Protein AF-A0A9D9VJA4-F1 (afdb_monomer)

pLDDT: mean 73.22, std 14.7, range [47.88, 96.31]

Mean predicted aligned error: 15.82 Å

Solvent-accessible surface area (backbone atoms only — not comparable to full-atom values): 4663 Å² total; per-residue (Å²): 131,72,62,62,61,52,52,53,52,47,51,52,52,49,53,44,66,70,30,66,65,52,48,52,52,50,52,49,48,53,50,48,52,50,52,52,48,51,49,50,46,50,71,77,47,59,56,81,75,75,62,66,85,38,76,66,56,57,52,53,54,54,51,52,54,50,51,63,67,69,43,67,97,80,69,82,80,132

Structure (mmCIF, N/CA/C/O backbone):
data_AF-A0A9D9VJA4-F1
#
_entry.id   AF-A0A9D9VJA4-F1
#
loop_
_atom_site.group_PDB
_atom_site.id
_atom_site.type_symbol
_atom_site.label_atom_id
_atom_site.label_alt_id
_atom_site.label_comp_id
_atom_site.label_asym_id
_atom_site.label_entity_id
_atom_site.label_seq_id
_atom_site.pdbx_PDB_ins_code
_atom_site.Cartn_x
_atom_site.Cartn_y
_atom_site.Cartn_z
_atom_site.occupancy
_atom_site.B_iso_or_equiv
_atom_site.auth_seq_id
_atom_site.auth_comp_id
_atom_site.auth_asym_id
_atom_site.auth_atom_id
_atom_site.pdbx_PDB_model_num
ATOM 1 N N . MET A 1 1 ? -8.616 -18.129 27.949 1.00 58.19 1 MET A N 1
ATOM 2 C CA . MET A 1 1 ? -7.660 -17.141 27.389 1.00 58.19 1 MET A CA 1
ATOM 3 C C . MET A 1 1 ? -7.763 -16.940 25.867 1.00 58.19 1 MET A C 1
ATOM 5 O O . MET A 1 1 ? -6.936 -16.235 25.313 1.00 58.19 1 MET A O 1
ATOM 9 N N . LYS A 1 2 ? -8.759 -17.503 25.158 1.00 59.53 2 LYS A N 1
ATOM 10 C CA . LYS A 1 2 ? -8.909 -17.304 23.699 1.00 59.53 2 LYS A CA 1
ATOM 11 C C . LYS A 1 2 ? -9.681 -16.023 23.328 1.00 59.53 2 LYS A C 1
ATOM 13 O O . LYS A 1 2 ? -9.523 -15.512 22.228 1.00 59.53 2 LYS A O 1
ATOM 18 N N . ASN A 1 3 ? -10.461 -15.468 24.257 1.00 71.69 3 ASN A N 1
ATOM 19 C CA . ASN A 1 3 ? -11.384 -14.364 23.975 1.00 71.69 3 ASN A CA 1
ATOM 20 C C . ASN A 1 3 ? -10.730 -12.974 23.959 1.00 71.69 3 ASN A C 1
ATOM 22 O O . ASN A 1 3 ? -11.242 -12.080 23.294 1.00 71.69 3 ASN A O 1
ATOM 26 N N . THR A 1 4 ? -9.598 -12.775 24.638 1.00 80.44 4 THR A N 1
ATOM 27 C CA . THR A 1 4 ? -8.936 -11.460 24.705 1.00 80.44 4 THR A CA 1
ATOM 28 C C . THR A 1 4 ? -8.335 -11.063 23.357 1.00 80.44 4 THR A C 1
ATOM 30 O O . THR A 1 4 ? -8.499 -9.931 22.919 1.00 80.44 4 THR A O 1
ATOM 33 N N . LEU A 1 5 ? -7.717 -12.016 22.652 1.00 83.62 5 LEU A N 1
ATOM 34 C CA . LEU A 1 5 ? -7.192 -11.808 21.298 1.00 83.62 5 LEU A CA 1
ATOM 35 C C . LEU A 1 5 ? -8.307 -11.496 20.295 1.00 83.62 5 LEU A C 1
ATOM 37 O O . LEU A 1 5 ? -8.157 -10.595 19.475 1.00 83.62 5 LEU A O 1
ATOM 41 N N . VAL A 1 6 ? -9.441 -12.195 20.400 1.00 83.56 6 VAL A N 1
ATOM 42 C CA . VAL A 1 6 ? -10.617 -11.937 19.555 1.00 83.56 6 VAL A CA 1
ATOM 43 C C . VAL A 1 6 ? -11.171 -10.538 19.821 1.00 83.56 6 VAL A C 1
ATOM 45 O O . VAL A 1 6 ? -11.450 -9.822 18.870 1.00 83.56 6 VAL A O 1
ATOM 48 N N . SER A 1 7 ? -11.245 -10.113 21.087 1.00 83.00 7 SER A N 1
ATOM 49 C CA . SER A 1 7 ? -11.703 -8.768 21.457 1.00 83.00 7 SER A CA 1
ATOM 50 C C . SER A 1 7 ? -10.791 -7.657 20.926 1.00 83.00 7 SER A C 1
ATOM 52 O O . SER A 1 7 ? -11.280 -6.612 20.501 1.00 83.00 7 SER A O 1
ATOM 54 N N . ILE A 1 8 ? -9.470 -7.863 20.954 1.00 85.75 8 ILE A N 1
ATOM 55 C CA . ILE A 1 8 ? -8.490 -6.904 20.422 1.00 85.75 8 ILE A CA 1
ATOM 56 C C . ILE A 1 8 ? -8.602 -6.831 18.894 1.00 85.75 8 ILE A C 1
ATOM 58 O O . ILE A 1 8 ? -8.604 -5.742 18.322 1.00 85.75 8 ILE A O 1
ATOM 62 N N . TRP A 1 9 ? -8.759 -7.984 18.239 1.00 88.69 9 TRP A N 1
ATOM 63 C CA . TRP A 1 9 ? -8.966 -8.075 16.796 1.00 88.69 9 TRP A CA 1
ATOM 64 C C . TRP A 1 9 ? -10.244 -7.360 16.352 1.00 88.69 9 TRP A C 1
ATOM 66 O O . TRP A 1 9 ? -10.203 -6.548 15.429 1.00 88.69 9 TRP A O 1
ATOM 76 N N . THR A 1 10 ? -11.368 -7.605 17.034 1.00 84.06 10 THR A N 1
ATOM 77 C CA . THR A 1 10 ? -12.636 -6.932 16.731 1.00 84.06 10 THR A CA 1
ATOM 78 C C . THR A 1 10 ? -12.544 -5.441 16.986 1.00 84.06 10 THR A C 1
ATOM 80 O O . THR A 1 10 ? -12.983 -4.689 16.134 1.00 84.06 10 THR A O 1
ATOM 83 N N . PHE A 1 11 ? -11.911 -4.986 18.071 1.00 84.69 11 PHE A N 1
ATOM 84 C CA . PHE A 1 11 ? -11.742 -3.553 18.333 1.00 84.69 11 PHE A CA 1
ATOM 85 C C . PHE A 1 11 ? -10.926 -2.850 17.237 1.00 84.69 11 PHE A C 1
ATOM 87 O O . PHE A 1 11 ? -11.296 -1.764 16.793 1.00 84.69 11 PHE A O 1
ATOM 94 N N . TYR A 1 12 ? -9.856 -3.486 16.747 1.00 84.44 12 TYR A N 1
ATOM 95 C CA . TYR A 1 12 ? -9.048 -2.946 15.652 1.00 84.44 12 TYR A CA 1
ATOM 96 C C . TYR A 1 12 ? -9.835 -2.892 14.334 1.00 84.44 12 TYR A C 1
ATOM 98 O O . TYR A 1 12 ? -9.810 -1.877 13.643 1.00 84.44 12 TYR A O 1
ATOM 106 N N . LEU A 1 13 ? -10.596 -3.944 14.013 1.00 84.38 13 LEU A N 1
ATOM 107 C CA . LEU A 1 13 ? -11.491 -3.987 12.850 1.00 84.38 13 LEU A CA 1
ATOM 108 C C . LEU A 1 13 ? -12.632 -2.968 12.942 1.00 84.38 13 LEU A C 1
ATOM 110 O O . LEU A 1 13 ? -12.945 -2.309 11.953 1.00 84.38 13 LEU A O 1
ATOM 114 N N . GLU A 1 14 ? -13.250 -2.830 14.113 1.00 81.00 14 GLU A N 1
ATOM 115 C CA . GLU A 1 14 ? -14.357 -1.909 14.377 1.00 81.00 14 GLU A CA 1
ATOM 116 C C . GLU A 1 14 ? -13.880 -0.456 14.294 1.00 81.00 14 GLU A C 1
ATOM 118 O O . GLU A 1 14 ? -14.506 0.352 13.612 1.00 81.00 14 GLU A O 1
ATOM 123 N N . GLY A 1 15 ? -12.738 -0.134 14.912 1.00 79.94 15 GLY A N 1
ATOM 124 C CA . GLY A 1 15 ? -12.115 1.189 14.845 1.00 79.94 15 GLY A CA 1
ATOM 125 C C . GLY A 1 15 ? -11.656 1.542 13.430 1.00 79.94 15 GLY A C 1
ATOM 126 O O . GLY A 1 15 ? -11.917 2.639 12.940 1.00 79.94 15 GLY A O 1
ATOM 127 N N . PHE A 1 16 ? -11.057 0.586 12.720 1.00 77.69 16 PHE A N 1
ATOM 128 C CA . PHE A 1 16 ? -10.656 0.764 11.327 1.00 77.69 16 PHE A CA 1
ATOM 129 C C . PHE A 1 16 ? -11.859 0.957 10.388 1.00 77.69 16 PHE A C 1
ATOM 131 O O . PHE A 1 16 ? -11.811 1.767 9.462 1.00 77.69 16 PHE A O 1
ATOM 138 N N . ARG A 1 17 ? -12.970 0.251 10.636 1.00 74.81 17 ARG A N 1
ATOM 139 C CA . ARG A 1 17 ? -14.198 0.342 9.835 1.00 74.81 17 ARG A CA 1
ATOM 140 C C . ARG A 1 17 ? -15.026 1.589 10.155 1.00 74.81 17 ARG A C 1
ATOM 142 O O . ARG A 1 17 ? -15.613 2.158 9.232 1.00 74.81 17 ARG A O 1
ATOM 149 N N . SER A 1 18 ? -15.079 2.033 11.412 1.00 78.94 18 SER A N 1
ATOM 150 C CA . SER A 1 18 ? -15.824 3.238 11.815 1.00 78.94 18 SER A CA 1
ATOM 151 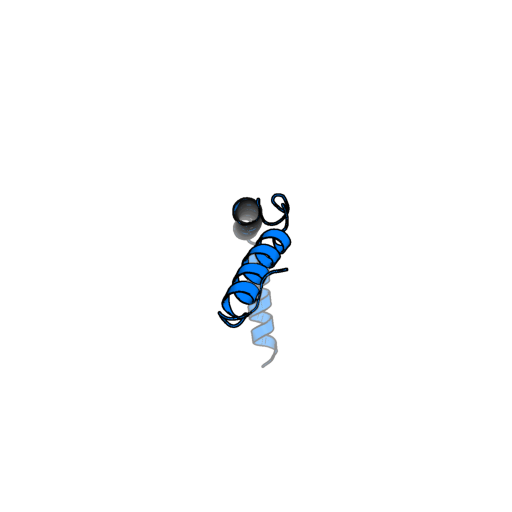C C . SER A 1 18 ? -15.152 4.531 11.341 1.00 78.94 18 SER A C 1
ATOM 153 O O . SER A 1 18 ? -15.828 5.537 11.129 1.00 78.94 18 SER A O 1
ATOM 155 N N . MET A 1 19 ? -13.844 4.496 11.067 1.00 79.69 19 MET A N 1
ATOM 156 C CA . MET A 1 19 ? -13.104 5.630 10.523 1.00 79.69 19 MET A CA 1
ATOM 157 C C . MET A 1 19 ? -13.250 5.738 9.000 1.00 79.69 19 MET A C 1
ATOM 159 O O . MET A 1 19 ? -12.692 4.956 8.227 1.00 79.69 19 MET A O 1
ATOM 163 N N . THR A 1 20 ? -13.946 6.777 8.542 1.00 78.38 20 THR A N 1
ATOM 164 C CA . THR A 1 20 ? -14.001 7.157 7.119 1.00 78.38 20 THR A CA 1
ATOM 165 C C . THR A 1 20 ? -12.616 7.516 6.579 1.00 78.38 20 THR A C 1
ATOM 167 O O . THR A 1 20 ? -12.255 7.090 5.486 1.00 78.38 20 THR A O 1
ATOM 170 N N . LEU A 1 21 ? -11.799 8.208 7.383 1.00 81.50 21 LEU A N 1
ATOM 171 C CA . LEU A 1 21 ? -10.407 8.530 7.057 1.00 81.50 21 LEU A CA 1
ATOM 172 C C . LEU A 1 21 ? -9.549 7.272 6.876 1.00 81.50 21 LEU A C 1
ATOM 174 O O . LEU A 1 21 ? -8.821 7.182 5.893 1.00 81.50 21 LEU A O 1
ATOM 178 N N . GLY A 1 22 ? -9.666 6.287 7.774 1.00 85.31 22 GLY A N 1
ATOM 179 C CA . GLY A 1 22 ? -8.909 5.031 7.711 1.00 85.31 22 GLY A CA 1
ATOM 180 C C . GLY A 1 22 ? -9.212 4.223 6.448 1.00 85.31 22 GLY A C 1
ATOM 181 O O . GLY A 1 22 ? -8.289 3.774 5.769 1.00 85.31 22 GLY A O 1
ATOM 182 N N . ARG A 1 23 ? -10.494 4.129 6.068 1.00 83.44 23 ARG A N 1
ATOM 183 C CA . ARG A 1 23 ? -10.909 3.522 4.793 1.00 83.44 23 ARG A CA 1
ATOM 184 C C . ARG A 1 23 ? -10.313 4.246 3.590 1.00 83.44 23 ARG A C 1
ATOM 186 O O . ARG A 1 23 ? -9.754 3.592 2.715 1.00 83.44 23 ARG A O 1
ATOM 193 N N . THR A 1 24 ? -10.388 5.575 3.559 1.00 89.75 24 THR A N 1
ATOM 194 C CA . THR A 1 24 ? -9.815 6.379 2.468 1.00 89.75 24 THR A CA 1
ATOM 195 C C . THR A 1 24 ? -8.299 6.202 2.376 1.00 89.75 24 THR A C 1
ATOM 197 O O . THR A 1 24 ? -7.776 5.963 1.293 1.00 89.75 24 THR A O 1
ATOM 200 N N . LEU A 1 25 ? -7.589 6.246 3.505 1.00 90.06 25 LEU A N 1
ATOM 201 C CA . LEU A 1 25 ? -6.142 6.020 3.584 1.00 90.06 25 LEU A CA 1
ATOM 202 C C . LEU A 1 25 ? -5.745 4.630 3.084 1.00 90.06 25 LEU A C 1
ATOM 204 O O . LEU A 1 25 ? -4.790 4.498 2.322 1.00 90.06 25 LEU A O 1
ATOM 208 N N . TRP A 1 26 ? -6.491 3.596 3.465 1.00 90.62 26 TRP A N 1
ATOM 209 C CA . TRP A 1 26 ? -6.245 2.235 3.000 1.00 90.62 26 TRP A CA 1
ATOM 210 C C . TRP A 1 26 ? -6.468 2.105 1.497 1.00 90.62 26 TRP A C 1
ATOM 212 O O . TRP A 1 26 ? -5.614 1.569 0.801 1.00 90.62 26 TRP A O 1
ATOM 222 N N . VAL A 1 27 ? -7.550 2.682 0.968 1.00 92.12 27 VAL A N 1
ATOM 223 C CA . VAL A 1 27 ? -7.794 2.745 -0.480 1.00 92.12 27 VAL A CA 1
ATOM 224 C C . VAL A 1 27 ? -6.651 3.468 -1.197 1.00 92.12 27 VAL A C 1
ATOM 226 O O . VAL A 1 27 ? -6.168 2.973 -2.212 1.00 92.12 27 VAL A O 1
ATOM 229 N N . ILE A 1 28 ? -6.146 4.578 -0.650 1.00 94.88 28 ILE A N 1
ATOM 230 C CA . ILE A 1 28 ? -4.976 5.284 -1.195 1.00 94.88 28 ILE A CA 1
ATOM 231 C C . ILE A 1 28 ? -3.735 4.386 -1.187 1.00 94.88 28 ILE A C 1
ATOM 233 O O . ILE A 1 28 ? -3.015 4.353 -2.182 1.00 94.88 28 ILE A O 1
ATOM 237 N N . ILE A 1 29 ? -3.479 3.641 -0.106 1.00 94.38 29 ILE A N 1
ATOM 238 C CA . ILE A 1 29 ? -2.365 2.684 -0.036 1.00 94.38 29 ILE A CA 1
ATOM 239 C C . ILE A 1 29 ? -2.524 1.605 -1.110 1.00 94.38 29 ILE A C 1
ATOM 241 O O . ILE A 1 29 ? -1.571 1.346 -1.837 1.00 94.38 29 ILE A O 1
ATOM 245 N N . PHE A 1 30 ? -3.714 1.024 -1.273 1.00 95.56 30 PHE A N 1
ATOM 246 C CA . PHE A 1 30 ? -3.986 0.025 -2.311 1.00 95.56 30 PHE A CA 1
ATOM 247 C C . PHE A 1 30 ? -3.773 0.571 -3.719 1.00 95.56 30 PHE A C 1
ATOM 249 O O . PHE A 1 30 ? -3.091 -0.057 -4.525 1.00 95.56 30 PHE A O 1
ATOM 256 N N . ILE A 1 31 ? -4.306 1.758 -4.006 1.00 96.31 31 ILE A N 1
ATOM 257 C CA . ILE A 1 31 ? -4.128 2.435 -5.293 1.00 96.31 31 ILE A CA 1
ATOM 258 C C . ILE A 1 31 ? -2.648 2.718 -5.535 1.00 96.31 31 ILE A C 1
ATOM 260 O O . ILE A 1 31 ? -2.131 2.422 -6.608 1.00 96.31 31 ILE A O 1
ATOM 264 N N . LYS A 1 32 ? -1.939 3.252 -4.537 1.00 94.00 32 LYS A N 1
ATOM 265 C CA . LYS A 1 32 ? -0.515 3.561 -4.652 1.00 94.00 32 LYS A CA 1
ATOM 266 C C . LYS A 1 32 ? 0.309 2.300 -4.866 1.00 94.00 32 LYS A C 1
ATOM 268 O O . LYS A 1 32 ? 1.159 2.303 -5.745 1.00 94.00 32 LYS A O 1
ATOM 273 N N . LEU A 1 33 ? 0.033 1.221 -4.137 1.00 95.19 33 LEU A N 1
ATOM 274 C CA . LEU A 1 33 ? 0.681 -0.074 -4.341 1.00 95.19 33 LEU A CA 1
ATOM 275 C C . LEU A 1 33 ? 0.391 -0.633 -5.733 1.00 95.19 33 LEU A C 1
ATOM 277 O O . LEU A 1 33 ? 1.314 -1.113 -6.377 1.00 95.19 33 LEU A O 1
ATOM 281 N N . PHE A 1 34 ? -0.841 -0.524 -6.230 1.00 95.38 34 PHE A N 1
ATOM 282 C CA . PHE A 1 34 ? -1.196 -0.973 -7.575 1.00 95.38 34 PHE A CA 1
ATOM 283 C C . PHE A 1 34 ? -0.482 -0.160 -8.660 1.00 95.38 34 PHE A C 1
ATOM 285 O O . PHE A 1 34 ? 0.122 -0.739 -9.558 1.00 95.38 34 PHE A O 1
ATOM 292 N N . ILE A 1 35 ? -0.493 1.173 -8.560 1.00 94.12 35 ILE A N 1
ATOM 293 C CA . ILE A 1 35 ? 0.185 2.071 -9.505 1.00 94.12 35 ILE A CA 1
ATOM 294 C C . ILE A 1 35 ? 1.701 1.862 -9.446 1.00 94.12 35 ILE A C 1
ATOM 296 O O . ILE A 1 35 ? 2.336 1.706 -10.486 1.00 94.12 35 ILE A O 1
ATOM 300 N N . MET A 1 36 ? 2.291 1.811 -8.248 1.00 90.81 36 MET A N 1
ATOM 301 C CA . MET A 1 36 ? 3.721 1.547 -8.075 1.00 90.81 36 MET A CA 1
ATOM 302 C C . MET A 1 36 ? 4.088 0.169 -8.615 1.00 90.81 36 MET A C 1
ATOM 304 O O . MET A 1 36 ? 5.080 0.052 -9.321 1.00 90.81 36 MET A O 1
ATOM 308 N N . PHE A 1 37 ? 3.282 -0.860 -8.360 1.00 91.25 37 PHE A N 1
ATOM 309 C CA . PHE A 1 37 ? 3.505 -2.192 -8.908 1.00 91.25 37 PHE A CA 1
ATOM 310 C C . PHE A 1 37 ? 3.374 -2.211 -10.429 1.00 91.25 37 PHE A C 1
ATOM 312 O O . PHE A 1 37 ? 4.203 -2.820 -11.086 1.00 91.25 37 PHE A O 1
ATOM 319 N N . ALA A 1 38 ? 2.385 -1.532 -11.011 1.00 89.56 38 ALA A N 1
ATOM 320 C CA . ALA A 1 38 ? 2.202 -1.469 -12.457 1.00 89.56 38 ALA A CA 1
ATOM 321 C C . ALA A 1 38 ? 3.365 -0.746 -13.146 1.00 89.56 38 ALA A C 1
ATOM 323 O O . ALA A 1 38 ? 3.896 -1.256 -14.127 1.00 89.56 38 ALA A O 1
ATOM 324 N N . ILE A 1 39 ? 3.805 0.395 -12.608 1.00 85.81 39 ILE A N 1
ATOM 325 C CA . ILE A 1 39 ? 4.958 1.143 -13.121 1.00 85.81 39 ILE A CA 1
ATOM 326 C C . ILE A 1 39 ? 6.227 0.317 -12.937 1.00 85.81 39 ILE A C 1
ATOM 328 O O . ILE A 1 39 ? 6.906 0.047 -13.915 1.00 85.81 39 ILE A O 1
ATOM 332 N N . LEU A 1 40 ? 6.538 -0.164 -11.731 1.00 85.19 40 LEU A N 1
ATOM 333 C CA . LEU A 1 40 ? 7.710 -1.016 -11.518 1.00 85.19 40 LEU A CA 1
ATOM 334 C C . LEU A 1 40 ? 7.655 -2.255 -12.416 1.00 85.19 40 LEU A C 1
ATOM 336 O O . LEU A 1 40 ? 8.652 -2.598 -13.026 1.00 85.19 40 LEU A O 1
ATOM 340 N N . ARG A 1 41 ? 6.494 -2.885 -12.599 1.00 83.75 41 ARG A N 1
ATOM 341 C CA . ARG A 1 41 ? 6.342 -4.026 -13.504 1.00 83.75 41 ARG A CA 1
ATOM 342 C C . ARG A 1 41 ? 6.606 -3.638 -14.957 1.00 83.75 41 ARG A C 1
ATOM 344 O O . ARG A 1 41 ? 7.324 -4.346 -15.642 1.00 83.75 41 ARG A O 1
ATOM 351 N N . VAL A 1 42 ? 6.058 -2.531 -15.442 1.00 82.94 42 VAL A N 1
ATOM 352 C CA . VAL A 1 42 ? 6.238 -2.095 -16.834 1.00 82.94 42 VAL A CA 1
ATOM 353 C C . VAL A 1 42 ? 7.635 -1.527 -17.082 1.00 82.94 42 VAL A C 1
ATOM 355 O O . VAL A 1 42 ? 8.133 -1.683 -18.182 1.00 82.94 42 VAL A O 1
ATOM 358 N N . PHE A 1 43 ? 8.297 -0.925 -16.091 1.00 79.81 43 PHE A N 1
ATOM 359 C CA . PHE A 1 43 ? 9.649 -0.362 -16.212 1.00 79.81 43 PHE A CA 1
ATOM 360 C C . PHE A 1 43 ? 10.768 -1.370 -15.906 1.00 79.81 43 PHE A C 1
ATOM 362 O O . PHE A 1 43 ? 11.818 -1.308 -16.538 1.00 79.81 43 PHE A O 1
ATOM 369 N N . PHE A 1 44 ? 10.547 -2.338 -15.013 1.00 70.19 44 PHE A N 1
ATOM 370 C CA . PHE A 1 44 ? 11.484 -3.443 -14.761 1.00 70.19 44 PHE A CA 1
ATOM 371 C C . PHE A 1 44 ? 11.254 -4.640 -15.699 1.00 70.19 44 PHE A C 1
ATOM 373 O O . PHE A 1 44 ? 12.199 -5.377 -15.967 1.00 70.19 44 PHE A O 1
ATOM 380 N N . PHE A 1 45 ? 10.047 -4.815 -16.258 1.00 68.06 45 PHE A N 1
ATOM 381 C CA . PHE A 1 45 ? 9.737 -5.847 -17.261 1.00 68.06 45 PHE A CA 1
ATOM 382 C C . PHE A 1 45 ? 9.280 -5.367 -18.666 1.00 68.06 45 PHE A C 1
ATOM 384 O O . PHE A 1 45 ? 8.560 -6.114 -19.327 1.00 68.06 45 PHE A O 1
ATOM 391 N N . PRO A 1 46 ? 9.702 -4.209 -19.215 1.00 64.25 46 PRO A N 1
ATOM 392 C CA . PRO A 1 46 ? 9.317 -3.796 -20.571 1.00 64.25 46 PRO A CA 1
ATOM 393 C C . PRO A 1 46 ? 10.014 -4.642 -21.643 1.00 64.25 46 PRO A C 1
ATOM 395 O O . PRO A 1 46 ? 9.512 -4.788 -22.752 1.00 64.25 46 PRO A O 1
ATOM 398 N N . ASN A 1 47 ? 11.167 -5.230 -21.304 1.00 57.97 47 ASN A N 1
ATOM 399 C CA . ASN A 1 47 ? 12.051 -5.905 -22.253 1.00 57.97 47 ASN A CA 1
ATOM 400 C C . ASN A 1 47 ? 12.183 -7.419 -22.036 1.00 57.97 47 ASN A C 1
ATOM 402 O O . ASN A 1 47 ? 12.813 -8.074 -22.858 1.00 57.97 47 ASN A O 1
ATOM 406 N N . PHE A 1 48 ? 11.575 -7.999 -20.993 1.00 55.59 48 PHE A N 1
ATOM 407 C CA . PHE A 1 48 ? 11.613 -9.457 -20.786 1.00 55.59 48 PHE A CA 1
ATOM 408 C C . PHE A 1 48 ? 10.734 -10.234 -21.782 1.00 55.59 48 PHE A C 1
ATOM 410 O O . PHE A 1 48 ? 10.976 -11.415 -22.001 1.00 55.59 48 PHE A O 1
ATOM 417 N N . LEU A 1 49 ? 9.729 -9.591 -22.393 1.00 57.50 49 LEU A N 1
ATOM 418 C CA . LEU A 1 49 ? 8.804 -10.247 -23.333 1.00 57.50 49 LEU A CA 1
ATOM 419 C C . LEU A 1 49 ? 8.870 -9.703 -24.767 1.00 57.50 49 LEU A C 1
ATOM 421 O O . LEU A 1 49 ? 8.525 -10.431 -25.690 1.00 57.50 49 LEU A O 1
ATOM 425 N N . SER A 1 50 ? 9.307 -8.455 -24.980 1.00 52.88 50 SER A N 1
ATOM 426 C CA . SER A 1 50 ? 9.275 -7.831 -26.316 1.00 52.88 50 SER A CA 1
ATOM 427 C C . SER A 1 50 ? 10.621 -7.806 -27.045 1.00 52.88 50 SER A C 1
ATOM 429 O O . SER A 1 50 ? 10.647 -7.491 -28.229 1.00 52.88 50 SER A O 1
ATOM 431 N N . ASN A 1 51 ? 11.722 -8.162 -26.379 1.00 47.88 51 ASN A N 1
ATOM 432 C CA . ASN A 1 51 ? 13.043 -8.289 -26.997 1.00 47.88 51 ASN A CA 1
ATOM 433 C C . ASN A 1 51 ? 13.584 -9.710 -26.818 1.00 47.88 51 ASN A C 1
ATOM 435 O O . ASN A 1 51 ? 14.684 -9.917 -26.313 1.00 47.88 51 ASN A O 1
ATOM 439 N N . GLN A 1 52 ? 12.823 -10.699 -27.286 1.00 51.34 52 GLN A N 1
ATOM 440 C CA . GLN A 1 52 ? 13.442 -11.913 -27.802 1.00 51.34 52 GLN A CA 1
ATOM 441 C C . GLN A 1 52 ? 13.680 -11.770 -29.318 1.00 51.34 52 GLN A C 1
ATOM 443 O O . GLN A 1 52 ? 12.875 -12.253 -30.106 1.00 51.34 52 GLN A O 1
ATOM 448 N N . PRO A 1 53 ? 14.843 -11.271 -29.769 1.00 49.03 53 PRO A N 1
ATOM 449 C CA . PRO A 1 53 ? 15.710 -12.098 -30.578 1.00 49.03 53 PRO A CA 1
ATOM 450 C C . PRO A 1 53 ? 16.450 -13.015 -29.597 1.00 49.03 53 PRO A C 1
ATOM 452 O O . PRO A 1 53 ? 17.623 -12.825 -29.307 1.00 49.03 53 PRO A O 1
ATOM 455 N N . THR A 1 54 ? 15.708 -13.959 -29.018 1.00 50.41 54 THR A N 1
ATOM 456 C CA . THR A 1 54 ? 16.256 -15.224 -28.542 1.00 50.41 54 THR A CA 1
ATOM 457 C C . THR A 1 54 ? 17.393 -15.073 -27.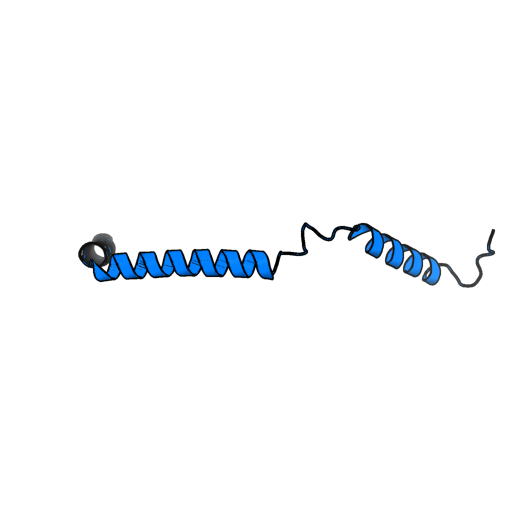509 1.00 50.41 54 THR A C 1
ATOM 459 O O . THR A 1 54 ? 18.569 -14.996 -27.852 1.00 50.41 54 THR A O 1
ATOM 462 N N . GLU A 1 55 ? 17.091 -15.183 -26.209 1.00 51.47 55 GLU A N 1
ATOM 463 C CA . GLU A 1 55 ? 18.120 -15.552 -25.206 1.00 51.47 55 GLU A CA 1
ATOM 464 C C . GLU A 1 55 ? 18.845 -16.858 -25.610 1.00 51.47 55 GLU A C 1
ATOM 466 O O . GLU A 1 55 ? 20.017 -17.065 -25.299 1.00 51.47 55 GLU A O 1
ATOM 471 N N . ALA A 1 56 ? 18.196 -17.694 -26.430 1.00 53.22 56 ALA A N 1
ATOM 472 C CA . ALA A 1 56 ? 18.819 -18.842 -27.084 1.00 53.22 56 ALA A CA 1
ATOM 473 C C . ALA A 1 56 ? 19.869 -18.479 -28.174 1.00 53.22 56 ALA A C 1
ATOM 475 O O . ALA A 1 56 ? 20.700 -19.320 -28.495 1.00 53.22 56 ALA A O 1
ATOM 476 N N . ALA A 1 57 ? 19.924 -17.250 -28.710 1.00 51.88 57 ALA A N 1
ATOM 477 C CA . ALA A 1 57 ? 20.963 -16.829 -29.661 1.00 51.88 57 ALA A CA 1
ATOM 478 C C . ALA A 1 57 ? 22.279 -16.468 -28.954 1.00 51.88 57 ALA A C 1
ATOM 480 O O . ALA A 1 57 ? 23.355 -16.768 -29.469 1.00 51.88 57 ALA A O 1
ATOM 481 N N . LYS A 1 58 ? 22.214 -15.905 -27.739 1.00 52.19 58 LYS A N 1
ATOM 482 C CA . LYS A 1 58 ? 23.408 -15.684 -26.907 1.00 52.19 58 LYS A CA 1
ATOM 483 C C . LYS A 1 58 ? 23.915 -16.987 -26.289 1.00 52.19 58 LYS A C 1
ATOM 485 O O . LYS A 1 58 ? 25.122 -17.208 -26.286 1.00 52.19 58 LYS A O 1
ATOM 490 N N . GLY A 1 59 ? 23.016 -17.878 -25.860 1.00 55.91 59 GLY A N 1
ATOM 491 C CA . GLY A 1 59 ? 23.386 -19.219 -25.387 1.00 55.91 59 GLY A CA 1
ATOM 492 C C . GLY A 1 59 ? 24.138 -20.036 -26.444 1.00 55.91 59 GLY A C 1
ATOM 493 O O . GLY A 1 59 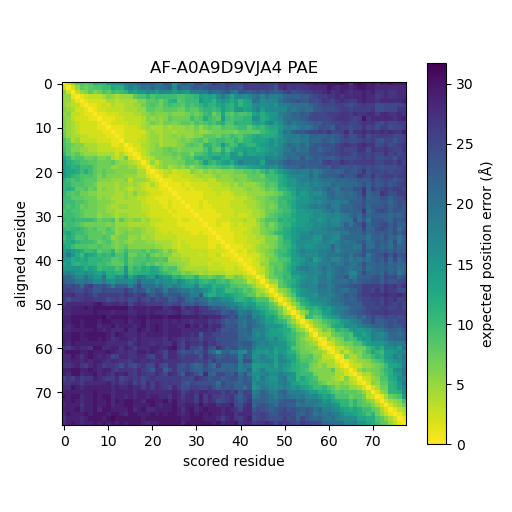? 25.189 -20.600 -26.149 1.00 55.91 59 GLY A O 1
ATOM 494 N N . ASN A 1 60 ? 23.667 -20.017 -27.696 1.00 57.09 60 ASN A N 1
ATOM 495 C CA . ASN A 1 60 ? 24.327 -20.717 -28.803 1.00 57.09 60 ASN A CA 1
ATOM 496 C C . ASN A 1 60 ? 25.685 -20.102 -29.189 1.00 57.09 60 ASN A C 1
ATOM 498 O O . ASN A 1 60 ? 26.600 -20.835 -29.556 1.00 57.09 60 ASN A O 1
ATOM 502 N N . TYR A 1 61 ? 25.852 -18.779 -29.082 1.00 55.81 61 TYR A N 1
ATOM 503 C CA . TYR A 1 61 ? 27.133 -18.127 -29.377 1.00 55.81 61 TYR A CA 1
ATOM 504 C C . TYR A 1 61 ? 28.203 -18.444 -28.318 1.00 55.81 61 TYR A C 1
ATOM 506 O O . TYR A 1 61 ? 29.324 -18.811 -28.657 1.00 55.81 61 TY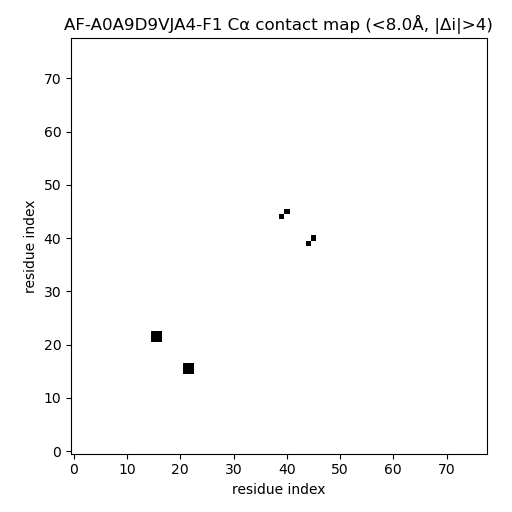R A O 1
ATOM 514 N N . VAL A 1 62 ? 27.849 -18.383 -27.029 1.00 62.59 62 VAL A N 1
ATOM 515 C CA . VAL A 1 62 ? 28.790 -18.688 -25.935 1.00 62.59 62 VAL A CA 1
ATOM 516 C C . VAL A 1 62 ? 29.068 -20.195 -25.846 1.00 62.59 62 VAL A C 1
ATOM 518 O O . VAL A 1 62 ? 30.198 -20.591 -25.577 1.00 62.59 62 VAL A O 1
ATOM 521 N N . GLY A 1 63 ? 28.077 -21.044 -26.145 1.00 64.00 63 GLY A N 1
ATOM 522 C CA . GLY A 1 63 ? 28.261 -22.494 -26.235 1.00 64.00 63 GLY A CA 1
ATOM 523 C C . GLY A 1 63 ? 29.274 -22.899 -27.310 1.00 64.00 63 GLY A C 1
ATOM 524 O O . GLY A 1 63 ? 30.163 -23.702 -27.036 1.00 64.00 63 GLY A O 1
ATOM 525 N N . ASN A 1 64 ? 29.204 -22.290 -28.499 1.00 63.53 64 ASN A N 1
ATOM 526 C CA . ASN A 1 64 ? 30.153 -22.562 -29.581 1.00 63.53 64 ASN A CA 1
ATOM 527 C C . ASN A 1 64 ? 31.577 -22.077 -29.258 1.00 63.53 64 ASN A C 1
ATOM 529 O O . ASN A 1 64 ? 32.529 -22.807 -29.514 1.00 63.53 64 ASN A O 1
ATOM 533 N N . GLU A 1 65 ? 31.735 -20.906 -28.633 1.00 63.75 65 GLU A N 1
ATOM 534 C CA . GLU A 1 65 ? 33.046 -20.397 -28.191 1.00 63.75 65 GLU A CA 1
ATOM 535 C C . GLU A 1 65 ? 33.694 -21.289 -27.119 1.00 63.75 65 GLU A C 1
ATOM 537 O O . GLU A 1 65 ? 34.906 -21.506 -27.130 1.00 63.75 65 GLU A O 1
ATOM 542 N N . LEU A 1 66 ? 32.900 -21.843 -26.196 1.00 66.88 66 LEU A N 1
ATOM 543 C CA . LEU A 1 66 ? 33.404 -22.751 -25.164 1.00 66.88 66 LEU A CA 1
ATOM 544 C C . LEU A 1 66 ? 33.765 -24.126 -25.733 1.00 66.88 66 LEU A C 1
ATOM 546 O O . LEU A 1 66 ? 34.792 -24.672 -25.344 1.00 66.88 66 LEU A O 1
ATOM 550 N N . ILE A 1 67 ? 32.992 -24.658 -26.686 1.00 65.56 67 ILE A N 1
ATOM 551 C CA . I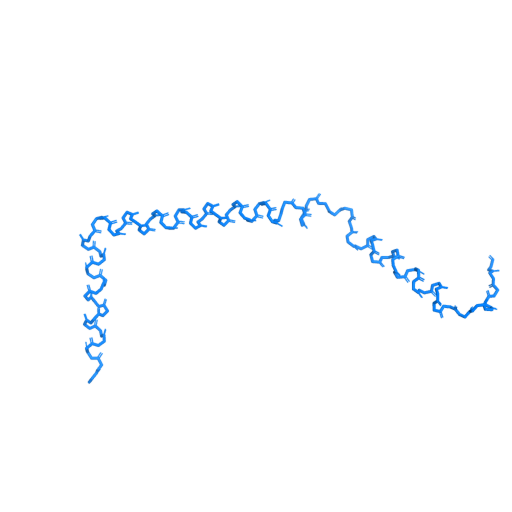LE A 1 67 ? 33.344 -25.894 -27.404 1.00 65.56 67 ILE A CA 1
ATOM 552 C C . ILE A 1 67 ? 34.622 -25.694 -28.229 1.00 65.56 67 ILE A C 1
ATOM 554 O O . ILE A 1 67 ? 35.476 -26.574 -28.249 1.00 65.56 67 ILE A O 1
ATOM 558 N N . GLN A 1 68 ? 34.799 -24.529 -28.856 1.00 61.28 68 GLN A N 1
ATOM 559 C CA . GLN A 1 68 ? 35.966 -24.233 -29.688 1.00 61.28 68 GLN A CA 1
ATOM 560 C C . GLN A 1 68 ? 37.249 -24.000 -28.874 1.00 61.28 68 GL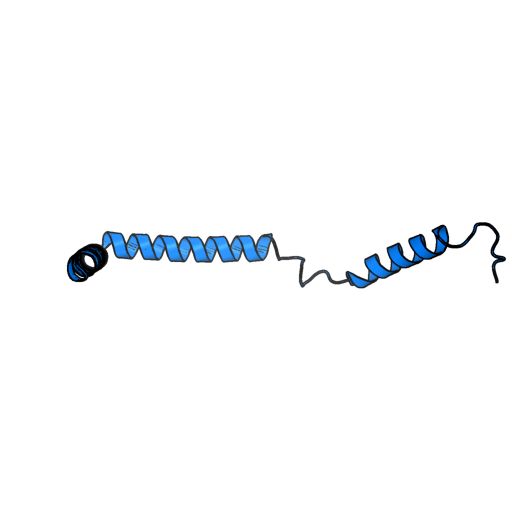N A C 1
ATOM 562 O O . GLN A 1 68 ? 38.335 -24.295 -29.363 1.00 61.28 68 GLN A O 1
ATOM 567 N N . ARG A 1 6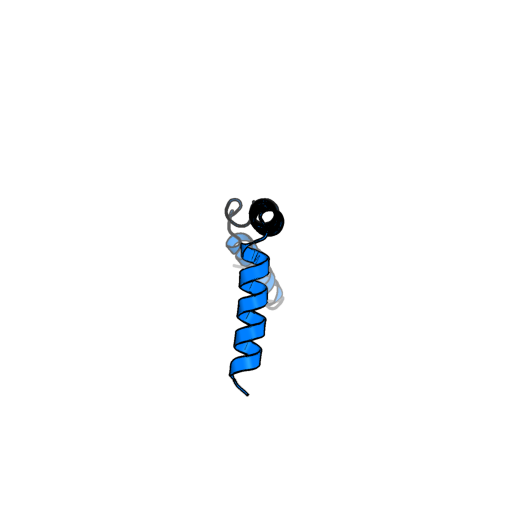9 ? 37.141 -23.518 -27.627 1.00 61.34 69 ARG A N 1
ATOM 568 C CA . ARG A 1 69 ? 38.280 -23.379 -26.696 1.00 61.34 69 ARG A CA 1
ATOM 569 C C . ARG A 1 69 ? 38.554 -24.630 -25.863 1.00 61.34 69 ARG A C 1
ATOM 571 O O . ARG A 1 69 ? 39.682 -24.821 -25.424 1.00 61.34 69 ARG A O 1
ATOM 578 N N . ALA A 1 70 ? 37.531 -25.445 -25.607 1.00 62.59 70 ALA A N 1
ATOM 579 C CA . ALA A 1 70 ? 37.676 -26.741 -24.949 1.00 62.59 70 ALA A CA 1
ATOM 580 C C . ALA A 1 70 ? 38.114 -27.845 -25.925 1.00 62.59 70 ALA A C 1
ATOM 582 O O . ALA A 1 70 ? 38.577 -28.897 -25.485 1.00 62.59 70 ALA A O 1
ATOM 583 N N . ALA A 1 71 ? 37.986 -27.617 -27.237 1.00 60.88 71 ALA A N 1
ATOM 584 C CA . ALA A 1 71 ? 38.609 -28.458 -28.243 1.00 60.88 71 ALA A CA 1
ATOM 585 C C . ALA A 1 71 ? 40.142 -28.366 -28.104 1.00 60.88 71 ALA A C 1
ATOM 587 O O . ALA A 1 71 ? 40.684 -27.261 -28.008 1.00 60.88 71 ALA A O 1
ATOM 588 N N . PRO A 1 72 ? 40.855 -29.504 -28.067 1.00 58.75 72 PRO A N 1
ATOM 589 C CA . PRO A 1 72 ? 42.308 -29.508 -27.982 1.00 58.75 72 PRO A CA 1
ATOM 590 C C . PRO A 1 72 ? 42.905 -28.775 -29.191 1.00 58.75 72 PRO A C 1
ATOM 592 O O . PRO A 1 72 ? 42.427 -28.936 -30.314 1.00 58.75 72 PRO A O 1
ATOM 595 N N . ILE A 1 73 ? 43.959 -27.991 -28.942 1.00 60.84 73 ILE A N 1
ATOM 596 C CA . ILE A 1 73 ? 44.654 -27.094 -29.890 1.00 60.84 73 ILE A CA 1
ATOM 597 C C . ILE A 1 73 ? 45.144 -27.814 -31.175 1.00 60.84 73 ILE A C 1
ATOM 599 O O . ILE A 1 73 ? 45.456 -27.150 -32.160 1.00 60.84 73 ILE A O 1
ATOM 603 N N . ASP A 1 74 ? 45.113 -29.152 -31.215 1.00 63.09 74 ASP A N 1
ATOM 604 C CA . ASP A 1 74 ? 45.687 -29.981 -32.283 1.00 63.09 74 ASP A CA 1
ATOM 605 C C . ASP A 1 74 ? 44.652 -30.703 -33.175 1.00 63.09 74 ASP A C 1
ATOM 607 O O . ASP A 1 74 ? 45.009 -31.599 -33.943 1.00 63.09 74 ASP A O 1
ATOM 611 N N . ALA A 1 75 ? 43.359 -30.361 -33.101 1.00 62.12 75 ALA A N 1
ATOM 612 C CA . ALA A 1 75 ? 42.353 -30.982 -33.969 1.00 62.12 75 ALA A CA 1
ATOM 613 C C . ALA A 1 75 ? 42.416 -30.418 -35.413 1.00 62.12 75 ALA A C 1
ATOM 615 O O . ALA A 1 75 ? 42.233 -29.211 -35.603 1.00 62.12 75 ALA A O 1
ATOM 616 N N . PRO A 1 76 ? 42.635 -31.252 -36.452 1.00 61.72 76 PRO A N 1
ATOM 617 C CA . PRO A 1 76 ? 42.669 -30.788 -37.836 1.00 61.72 76 PRO A CA 1
ATOM 618 C C . PRO A 1 76 ? 41.282 -30.318 -38.293 1.00 61.72 76 PRO A C 1
ATOM 620 O O . PRO A 1 76 ? 40.271 -30.993 -38.089 1.00 61.72 76 PRO A O 1
ATOM 623 N N . LYS A 1 77 ? 41.249 -29.14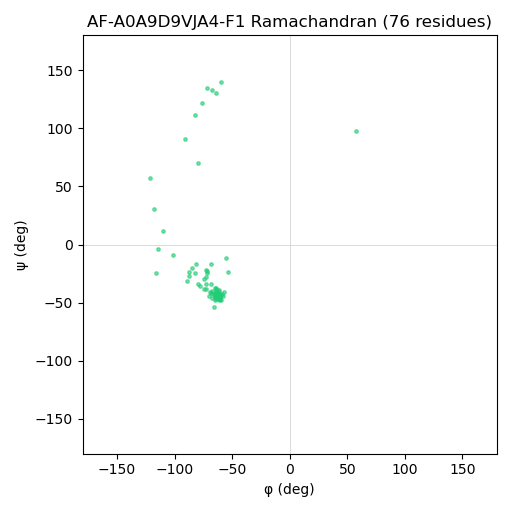0 -38.920 1.00 60.44 77 LYS A N 1
ATOM 624 C CA . LYS A 1 77 ? 40.042 -28.524 -39.481 1.00 60.44 77 LYS A CA 1
ATOM 625 C C . LYS A 1 77 ? 39.591 -29.282 -40.748 1.00 60.44 77 LYS A C 1
AT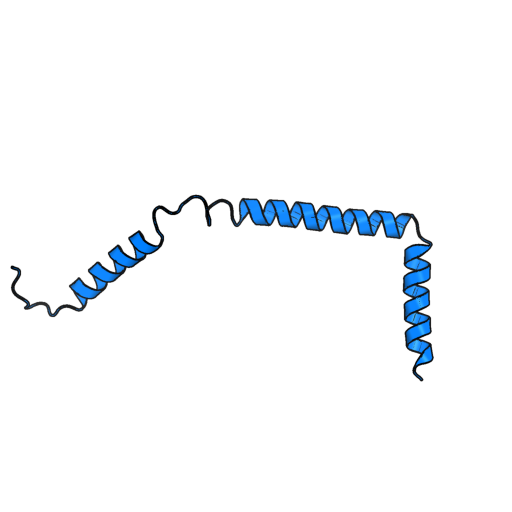OM 627 O O . LYS A 1 77 ? 40.461 -29.548 -41.578 1.00 60.44 77 LYS A O 1
ATOM 632 N N . PRO A 1 78 ? 38.293 -29.606 -40.923 1.00 64.88 78 PRO A N 1
ATOM 633 C CA . PRO A 1 78 ? 37.769 -30.097 -42.199 1.00 64.88 78 PRO A CA 1
ATOM 634 C C . PRO A 1 78 ? 37.751 -29.007 -43.280 1.00 64.88 78 PRO A C 1
ATOM 636 O O . PRO A 1 78 ? 37.535 -27.817 -42.935 1.00 64.88 78 PRO A O 1
#

Secondary structure (DSSP, 8-state):
--HHHHHHHHHHHHHHHH-HHHHHHHHHHHHHHHHHHHHHHHHHSSSTTT--S-HHHHHHHHHHHHHHHHS-TTPPP-

Sequence (78 aa):
MKNTLVSIWTFYLEGFRSMTLGRTLWVIIFIKLFIMFAILRVFFFPNFLSNQPTEAAKGNYVGNELIQRAAPIDAPKP

Foldseek 3Di:
DVVVVVVVVVVVVVVCVVDPVSVVVVVVVVVCCVVVCVCCCCVVPVCVPPDPPPPPVVVVVVVVVCVVVPPPPPDDDD

Radius of gyration: 29.11 Å; Cα contacts (8 Å, |Δi|>4): 6; chains: 1; bounding box: 62×40×70 Å